Protein AF-T1F0F8-F1 (afdb_monomer_lite)

Foldseek 3Di:
DDWDWDWDWDDDPVDTDTDTDGDDPPPDDDDDLVRLVVVLVVLVVPCPPVPCVVVNVVSVVVSVVVVVVVVVVPPVPVVQDVVVVVVVVVVVCVVCVPPDPDPQPDDPVVVVVLVVCVVVDDPPDDRDDDPSDDDDPDDPDDPPPDDDDPVVVVVVVVCCVVPPDPDPVD

Structure (mmCIF, N/CA/C/O backbone):
data_AF-T1F0F8-F1
#
_entry.id   AF-T1F0F8-F1
#
loop_
_atom_site.group_PDB
_atom_site.id
_atom_site.type_symbol
_atom_site.label_atom_id
_atom_site.label_alt_id
_atom_site.label_comp_id
_atom_site.label_asym_id
_atom_site.label_entity_id
_atom_site.label_seq_id
_atom_site.pdbx_PDB_ins_code
_atom_site.Cartn_x
_atom_site.Cartn_y
_atom_site.Cartn_z
_atom_site.occupancy
_atom_site.B_iso_or_equiv
_atom_site.auth_seq_id
_atom_site.auth_comp_id
_atom_site.auth_asym_id
_atom_site.auth_atom_id
_atom_site.pdbx_PDB_model_num
ATOM 1 N N . MET A 1 1 ? 9.384 -0.316 63.308 1.00 40.34 1 MET A N 1
ATOM 2 C CA . MET A 1 1 ? 8.342 -0.498 62.272 1.00 40.34 1 MET A CA 1
ATOM 3 C C . MET A 1 1 ? 7.052 -0.838 62.995 1.00 40.34 1 MET A C 1
ATOM 5 O O . MET A 1 1 ? 7.065 -1.792 63.756 1.00 40.34 1 MET A O 1
ATOM 9 N N . HIS A 1 2 ? 5.999 -0.029 62.858 1.00 33.19 2 HIS A N 1
ATOM 10 C CA . HIS A 1 2 ? 4.744 -0.234 63.589 1.00 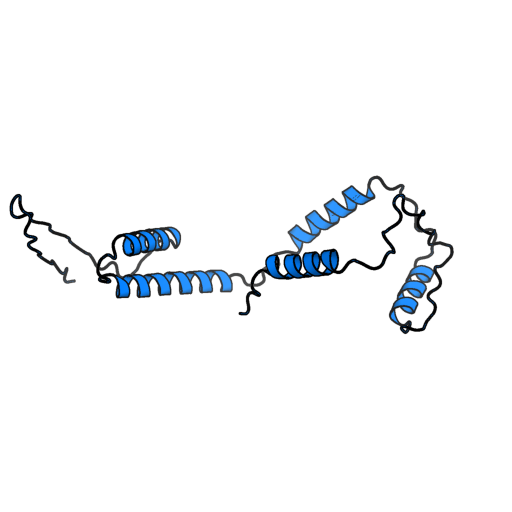33.19 2 HIS A CA 1
ATOM 11 C C . HIS A 1 2 ? 3.681 -0.801 62.644 1.00 33.19 2 HIS A C 1
ATOM 13 O O . HIS A 1 2 ? 3.288 -0.137 61.687 1.00 33.19 2 HIS A O 1
ATOM 19 N N . ALA A 1 3 ? 3.247 -2.034 62.906 1.00 35.56 3 ALA A N 1
ATOM 20 C CA . ALA A 1 3 ? 2.100 -2.641 62.246 1.00 35.56 3 ALA A CA 1
ATOM 21 C C . ALA A 1 3 ? 0.812 -2.038 62.823 1.00 35.56 3 ALA A C 1
ATOM 23 O O . ALA A 1 3 ? 0.635 -1.986 64.041 1.00 35.56 3 ALA A O 1
ATOM 24 N N . TYR A 1 4 ? -0.097 -1.589 61.960 1.00 41.34 4 TYR A N 1
ATOM 25 C CA . TYR A 1 4 ? -1.406 -1.114 62.396 1.00 41.34 4 TYR A CA 1
ATOM 26 C C . TYR A 1 4 ? -2.368 -2.299 62.459 1.00 41.34 4 TYR A C 1
ATOM 28 O O . TYR A 1 4 ? -2.766 -2.854 61.435 1.00 41.34 4 TYR A O 1
ATOM 36 N N . LYS A 1 5 ? -2.727 -2.705 63.680 1.00 37.00 5 LYS A N 1
ATOM 37 C CA . LYS A 1 5 ? -3.729 -3.744 63.925 1.00 37.00 5 LYS A CA 1
ATOM 38 C C . LYS A 1 5 ? -5.094 -3.078 64.058 1.00 37.00 5 LYS A C 1
ATOM 40 O O . LYS A 1 5 ? -5.412 -2.516 65.102 1.00 37.00 5 LYS A O 1
ATOM 45 N N . TYR A 1 6 ? -5.896 -3.123 63.000 1.00 41.28 6 TYR A N 1
ATOM 46 C CA . TYR A 1 6 ? -7.267 -2.627 63.060 1.00 41.28 6 TYR A CA 1
ATOM 47 C C . TYR A 1 6 ? -8.195 -3.734 63.557 1.00 41.28 6 TYR A C 1
ATOM 49 O O . TYR A 1 6 ? -8.209 -4.845 63.025 1.00 41.28 6 TYR A O 1
ATOM 57 N N . ARG A 1 7 ? -8.952 -3.432 64.614 1.00 41.41 7 ARG A N 1
ATOM 58 C CA . ARG A 1 7 ? -9.920 -4.341 65.229 1.00 41.41 7 ARG A CA 1
ATOM 59 C C . ARG A 1 7 ? -11.315 -3.822 64.909 1.00 41.41 7 ARG A C 1
ATOM 61 O O . ARG A 1 7 ? -11.683 -2.750 65.376 1.00 41.41 7 ARG A O 1
ATOM 68 N N . TYR A 1 8 ? -12.080 -4.584 64.137 1.00 45.16 8 TYR A N 1
ATOM 69 C CA . TYR A 1 8 ? -13.476 -4.270 63.844 1.00 45.16 8 TYR A CA 1
ATOM 70 C C . TYR A 1 8 ? -14.380 -5.351 64.435 1.00 45.16 8 TYR A C 1
ATOM 72 O O . TYR A 1 8 ? -14.088 -6.542 64.324 1.00 45.16 8 TYR A O 1
ATOM 80 N N . MET A 1 9 ? -15.463 -4.919 65.080 1.00 40.56 9 MET A N 1
ATOM 81 C CA . MET A 1 9 ? -16.557 -5.774 65.541 1.00 40.56 9 MET A CA 1
ATOM 82 C C . MET A 1 9 ? -17.700 -5.607 64.538 1.00 40.56 9 MET A C 1
ATOM 84 O O . MET A 1 9 ? -18.214 -4.500 64.386 1.00 40.56 9 MET A O 1
ATOM 88 N N . LEU A 1 10 ? -18.074 -6.669 63.825 1.00 46.94 10 LEU A N 1
ATOM 89 C CA . LEU A 1 10 ? -19.242 -6.661 62.942 1.00 46.94 10 LEU A CA 1
ATOM 90 C C . LEU A 1 10 ? -20.376 -7.436 63.610 1.00 46.94 10 LEU A C 1
ATOM 92 O O . LEU A 1 10 ? -20.199 -8.584 64.022 1.00 46.94 10 LEU A O 1
ATOM 96 N N . HIS A 1 11 ? -21.536 -6.793 63.717 1.00 36.19 11 HIS A N 1
ATOM 97 C CA . HIS A 1 11 ? -22.742 -7.402 64.259 1.00 36.19 11 HIS A CA 1
ATOM 98 C C . HIS A 1 11 ? -23.451 -8.178 63.146 1.00 36.19 11 HIS A C 1
ATOM 100 O O . HIS A 1 11 ? -23.829 -7.600 62.128 1.00 36.19 11 HIS A O 1
ATOM 106 N N . THR A 1 12 ? -23.627 -9.485 63.332 1.00 49.94 12 THR A N 1
ATOM 107 C CA . THR A 1 12 ? -24.431 -10.328 62.436 1.00 49.94 12 THR A CA 1
ATOM 108 C C . THR A 1 12 ? -25.546 -11.002 63.238 1.00 49.94 12 THR A C 1
ATOM 110 O O . THR A 1 12 ? -25.384 -11.189 64.447 1.00 49.94 12 THR A O 1
ATOM 113 N N . PRO A 1 13 ? -26.677 -11.377 62.612 1.00 46.34 13 PRO A N 1
ATOM 114 C CA . PRO A 1 13 ? -27.815 -11.990 63.308 1.00 46.34 13 PRO A CA 1
ATOM 115 C C . PRO A 1 13 ? -27.523 -13.368 63.938 1.00 46.34 13 PRO A C 1
ATOM 117 O O . PRO A 1 13 ? -28.386 -13.912 64.614 1.00 46.34 13 PRO A O 1
ATOM 120 N N . LEU A 1 14 ? -26.316 -13.921 63.755 1.00 48.31 14 LEU A N 1
ATOM 121 C CA . LEU A 1 14 ? -25.873 -15.210 64.306 1.00 48.31 14 LEU A CA 1
ATOM 122 C C . LEU A 1 14 ? -24.762 -15.073 65.370 1.00 48.31 14 LEU A C 1
ATOM 124 O O . LEU A 1 14 ? -24.156 -16.067 65.760 1.00 48.31 14 LEU A O 1
ATOM 128 N N . GLY A 1 15 ? -24.497 -13.855 65.858 1.00 47.97 15 GLY A N 1
ATOM 129 C CA . GLY A 1 15 ? -23.503 -13.576 66.900 1.00 47.97 15 GLY A CA 1
ATOM 130 C C . GLY A 1 15 ? -22.296 -12.765 66.415 1.00 47.97 15 GLY A C 1
ATOM 131 O O . GLY A 1 15 ? -22.187 -12.393 65.242 1.00 47.97 15 GLY A O 1
ATOM 132 N N . MET A 1 16 ? -21.395 -12.434 67.350 1.00 38.53 16 MET A N 1
ATOM 133 C CA . MET A 1 16 ? -20.203 -11.631 67.059 1.00 38.53 16 MET A CA 1
ATOM 134 C C . MET A 1 16 ? -19.136 -12.458 66.342 1.00 38.53 16 MET A C 1
ATOM 136 O O . MET A 1 16 ? -18.582 -13.399 66.909 1.00 38.53 16 MET A O 1
ATOM 140 N N . VAL A 1 17 ? -18.778 -12.049 65.124 1.00 43.44 17 VAL A N 1
ATOM 141 C CA . VAL A 1 17 ? -17.669 -12.651 64.375 1.00 43.44 17 VAL A CA 1
ATOM 142 C C . VAL A 1 17 ? -16.435 -11.762 64.510 1.00 43.44 17 VAL A C 1
ATOM 144 O O . VAL A 1 17 ? -16.432 -10.601 64.099 1.00 43.44 17 VAL A O 1
ATOM 147 N N . ARG A 1 18 ? -15.367 -12.313 65.097 1.00 42.28 18 ARG A N 1
ATOM 148 C CA . ARG A 1 18 ? -14.079 -11.629 65.254 1.00 42.28 18 ARG A CA 1
ATOM 149 C C . ARG A 1 18 ? -13.222 -11.871 64.015 1.00 42.28 18 ARG A C 1
ATOM 151 O O . ARG A 1 18 ? -12.789 -12.993 63.778 1.00 42.28 18 ARG A O 1
ATOM 158 N N . ILE A 1 19 ? -12.949 -10.814 63.254 1.00 44.28 19 ILE A N 1
ATOM 159 C CA . ILE A 1 19 ? -12.080 -10.874 62.074 1.00 44.28 19 ILE A CA 1
ATOM 160 C C . ILE A 1 19 ? -10.838 -10.026 62.357 1.00 44.28 19 ILE A C 1
ATOM 162 O O . ILE A 1 19 ? -10.929 -8.811 62.526 1.00 44.28 19 ILE A O 1
ATOM 166 N N . GLU A 1 20 ? -9.674 -10.672 62.440 1.00 37.19 20 GLU A N 1
ATOM 167 C CA . GLU A 1 20 ? -8.383 -9.985 62.532 1.00 37.19 20 GLU A CA 1
ATOM 168 C C . GLU A 1 20 ? -7.754 -9.924 61.139 1.00 37.19 20 GLU A C 1
ATOM 170 O O . GLU A 1 20 ? -7.418 -10.954 60.560 1.00 37.19 20 GLU A O 1
ATOM 175 N N . ILE A 1 21 ? -7.606 -8.715 60.592 1.00 44.94 21 ILE A N 1
ATOM 176 C CA . ILE A 1 21 ? -6.934 -8.494 59.309 1.00 44.94 21 ILE A CA 1
ATOM 177 C C . ILE A 1 21 ? -5.652 -7.713 59.582 1.00 44.94 21 ILE A C 1
ATOM 179 O O . ILE A 1 21 ? -5.689 -6.539 59.950 1.00 44.94 21 ILE A O 1
ATOM 183 N N . SER A 1 22 ? -4.514 -8.377 59.396 1.00 37.09 22 SER A N 1
ATOM 184 C CA . SER A 1 22 ? -3.197 -7.743 59.407 1.00 37.09 22 SER A CA 1
ATOM 185 C C . SER A 1 22 ? -2.874 -7.266 57.993 1.00 37.09 22 SER A C 1
ATOM 187 O O . SER A 1 22 ? -2.689 -8.086 57.096 1.00 37.09 22 SER A O 1
ATOM 189 N N . ILE A 1 23 ? -2.819 -5.950 57.780 1.00 44.19 23 ILE A N 1
ATOM 190 C CA . ILE A 1 23 ? -2.378 -5.363 56.508 1.00 44.19 23 ILE A CA 1
ATOM 191 C C . ILE A 1 23 ? -0.979 -4.789 56.726 1.00 44.19 23 ILE A C 1
ATOM 193 O O . ILE A 1 23 ? -0.815 -3.694 57.260 1.00 44.19 23 ILE A O 1
ATOM 197 N N . GLU A 1 24 ? 0.033 -5.555 56.326 1.00 41.72 24 GLU A N 1
ATOM 198 C CA . GLU A 1 24 ? 1.414 -5.082 56.216 1.00 41.72 24 GLU A CA 1
ATOM 199 C C . GLU A 1 24 ? 1.514 -4.083 55.046 1.00 41.72 24 GLU A C 1
ATOM 201 O O . GLU A 1 24 ? 1.146 -4.421 53.914 1.00 41.72 24 GLU A O 1
ATOM 206 N N . PRO A 1 25 ? 2.001 -2.849 55.265 1.00 38.09 25 PRO A N 1
ATOM 207 C CA . PRO A 1 25 ? 2.246 -1.914 54.183 1.00 38.09 25 PRO A CA 1
ATOM 208 C C . PRO A 1 25 ? 3.525 -2.338 53.454 1.00 38.09 25 PRO A C 1
ATOM 210 O O . PRO A 1 25 ? 4.622 -1.903 53.798 1.00 38.09 25 PRO A O 1
ATOM 213 N N . THR A 1 26 ? 3.408 -3.163 52.410 1.00 44.28 26 THR A N 1
ATOM 214 C CA . THR A 1 26 ? 4.550 -3.489 51.541 1.00 44.28 26 THR A CA 1
ATOM 215 C C . THR A 1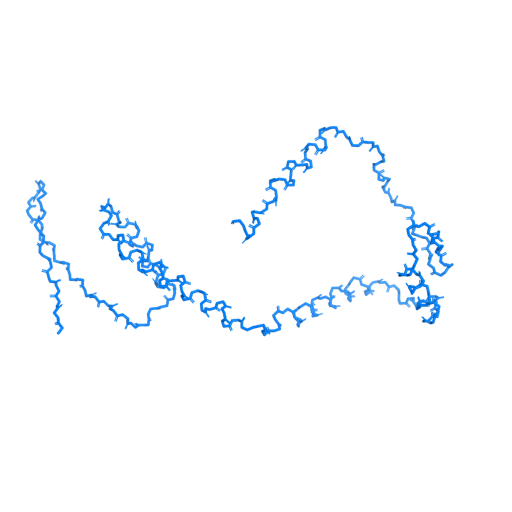 26 ? 4.875 -2.298 50.642 1.00 44.28 26 THR A C 1
ATOM 217 O O . THR A 1 26 ? 4.552 -2.257 49.450 1.00 44.28 26 THR A O 1
ATOM 220 N N . LEU A 1 27 ? 5.518 -1.293 51.229 1.00 41.88 27 LEU A N 1
ATOM 221 C CA . LEU A 1 27 ? 6.129 -0.187 50.517 1.00 41.88 27 LEU A CA 1
ATOM 222 C C . LEU A 1 27 ? 7.405 -0.703 49.824 1.00 41.88 27 LEU A C 1
ATOM 224 O O . LEU A 1 27 ? 8.502 -0.625 50.357 1.00 41.88 27 LEU A O 1
ATOM 228 N N . GLY A 1 28 ? 7.235 -1.251 48.619 1.00 50.59 28 GLY A N 1
ATOM 229 C CA . GLY A 1 28 ? 8.283 -1.385 47.606 1.00 50.59 28 GLY A CA 1
ATOM 230 C C . GLY A 1 28 ? 9.322 -2.499 47.793 1.00 50.59 28 GLY A C 1
ATOM 231 O O . GLY A 1 28 ? 10.336 -2.298 48.445 1.00 50.59 28 GLY A O 1
ATOM 232 N N . ARG A 1 29 ? 9.160 -3.608 47.050 1.00 48.88 29 ARG A N 1
ATOM 233 C CA . ARG A 1 29 ? 10.215 -4.235 46.213 1.00 48.88 29 ARG A CA 1
ATOM 234 C C . ARG A 1 29 ? 9.671 -5.475 45.473 1.00 48.88 29 ARG A C 1
ATOM 236 O O . ARG A 1 29 ? 9.136 -6.391 46.074 1.00 48.88 29 ARG A O 1
ATOM 243 N N . HIS A 1 30 ? 9.849 -5.488 44.147 1.00 56.06 30 HIS A N 1
ATOM 244 C CA . HIS A 1 30 ? 9.813 -6.659 43.245 1.00 56.06 30 HIS A CA 1
ATOM 245 C C . HIS A 1 30 ? 8.504 -7.416 42.925 1.00 56.06 30 HIS A C 1
ATOM 247 O O . HIS A 1 30 ? 8.566 -8.568 42.503 1.00 56.06 30 HIS A O 1
ATOM 253 N N . CYS A 1 31 ? 7.329 -6.782 42.914 1.00 61.62 31 CYS A N 1
ATOM 254 C CA . CYS A 1 31 ? 6.195 -7.375 42.189 1.00 61.62 31 CYS A CA 1
ATOM 255 C C . CYS A 1 31 ? 6.296 -7.108 40.668 1.00 61.62 31 CYS A C 1
ATOM 257 O O . CYS A 1 31 ? 6.659 -6.017 40.207 1.00 61.62 31 CYS A O 1
ATOM 259 N N . THR A 1 32 ? 6.019 -8.124 39.849 1.00 82.31 32 THR A N 1
ATOM 260 C CA . THR A 1 32 ? 5.942 -7.999 38.382 1.00 82.31 32 THR A CA 1
ATOM 261 C C . THR A 1 32 ? 4.719 -7.167 37.975 1.00 82.31 32 THR A C 1
ATOM 263 O O . THR A 1 32 ? 3.717 -7.137 38.687 1.00 82.31 32 THR A O 1
ATOM 266 N N . ILE A 1 33 ? 4.732 -6.547 36.784 1.00 85.06 33 ILE A N 1
ATOM 267 C CA . ILE A 1 33 ? 3.552 -5.827 36.244 1.00 85.06 33 ILE A CA 1
ATOM 268 C C . ILE A 1 33 ? 2.308 -6.734 36.221 1.00 85.06 33 ILE A C 1
ATOM 270 O O . ILE A 1 33 ? 1.188 -6.268 36.414 1.00 85.06 33 ILE A O 1
ATOM 274 N N . LYS A 1 34 ? 2.494 -8.044 36.010 1.00 88.12 34 LYS A N 1
ATOM 275 C CA . LYS A 1 34 ? 1.412 -9.036 36.027 1.00 88.12 34 LYS A CA 1
ATOM 276 C C . LYS A 1 34 ? 0.784 -9.164 37.418 1.00 88.12 34 LYS A C 1
ATOM 278 O O . LYS A 1 34 ? -0.439 -9.183 37.522 1.00 88.12 34 LYS A O 1
ATOM 283 N N . GLN A 1 35 ? 1.602 -9.204 38.469 1.00 87.88 35 GLN A N 1
ATOM 284 C CA . GLN A 1 35 ? 1.125 -9.233 39.854 1.00 87.88 35 GLN A CA 1
ATOM 285 C C . GLN A 1 35 ? 0.408 -7.928 40.222 1.00 87.88 35 GLN A C 1
ATOM 287 O O . GLN A 1 35 ? -0.718 -7.989 40.699 1.00 87.88 35 GLN A O 1
ATOM 292 N N . GLN A 1 36 ? 0.973 -6.767 39.868 1.00 89.75 36 GLN A N 1
ATOM 293 C CA . GLN A 1 36 ? 0.341 -5.458 40.105 1.00 89.75 36 GLN A CA 1
ATOM 294 C C . GLN A 1 36 ? -1.024 -5.332 39.407 1.00 89.75 36 GLN A C 1
ATOM 296 O O . GLN A 1 36 ? -1.978 -4.804 39.970 1.00 89.75 36 GLN A O 1
ATOM 301 N N . LYS A 1 37 ? -1.160 -5.861 38.182 1.00 91.44 37 LYS A N 1
ATOM 302 C CA . LYS A 1 37 ? -2.452 -5.916 37.476 1.00 91.44 37 LYS A CA 1
ATOM 303 C C . LYS A 1 37 ? -3.460 -6.839 38.167 1.00 91.44 37 LYS A C 1
ATOM 305 O O . LYS A 1 37 ? -4.647 -6.518 38.197 1.00 91.44 37 LYS A O 1
ATOM 310 N N . LYS A 1 38 ? -3.007 -7.979 38.701 1.00 93.69 38 LYS A N 1
ATOM 311 C CA . LYS A 1 38 ? -3.861 -8.926 39.434 1.00 93.69 38 LYS A CA 1
ATOM 312 C C . LYS A 1 38 ? -4.373 -8.304 40.734 1.00 93.69 38 LYS A C 1
ATOM 314 O O . LYS A 1 38 ? -5.568 -8.370 40.999 1.00 93.69 38 LYS A O 1
ATOM 319 N N . GLU A 1 39 ? -3.490 -7.650 41.475 1.00 91.75 39 GLU A N 1
ATOM 320 C CA . GLU A 1 39 ? -3.813 -6.922 42.702 1.00 91.75 39 GLU A CA 1
ATOM 321 C C . GLU A 1 39 ? -4.791 -5.772 42.431 1.00 91.75 39 GLU A C 1
ATOM 323 O O . GLU A 1 39 ? -5.825 -5.676 43.084 1.00 91.75 39 GLU A O 1
ATOM 328 N N . LEU A 1 40 ? -4.564 -4.975 41.379 1.00 93.19 40 LEU A N 1
ATOM 329 C CA . LEU A 1 40 ? -5.499 -3.919 40.979 1.00 93.19 40 LEU A CA 1
ATOM 330 C C . LEU A 1 40 ? -6.894 -4.473 40.649 1.00 93.19 40 LEU A C 1
ATOM 332 O O . LEU A 1 40 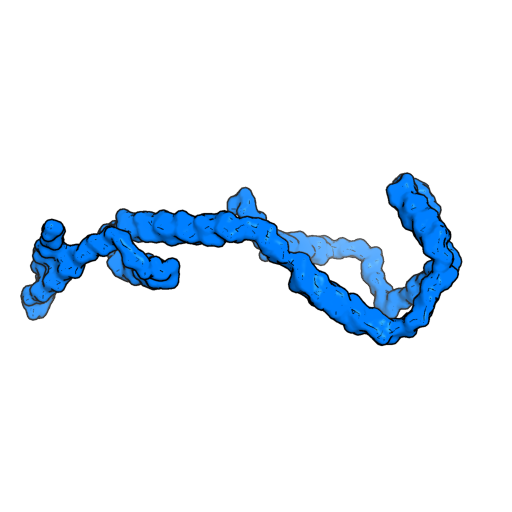? -7.900 -3.843 40.973 1.00 93.19 40 LEU A O 1
ATOM 336 N N . LYS A 1 41 ? -6.969 -5.646 40.007 1.00 93.44 41 LYS A N 1
ATOM 337 C CA . LYS A 1 41 ? -8.243 -6.317 39.713 1.00 93.44 41 LYS A CA 1
ATOM 338 C C . LYS A 1 41 ? -8.957 -6.746 40.999 1.00 93.44 41 LYS A C 1
ATOM 340 O O . LYS A 1 41 ? -10.16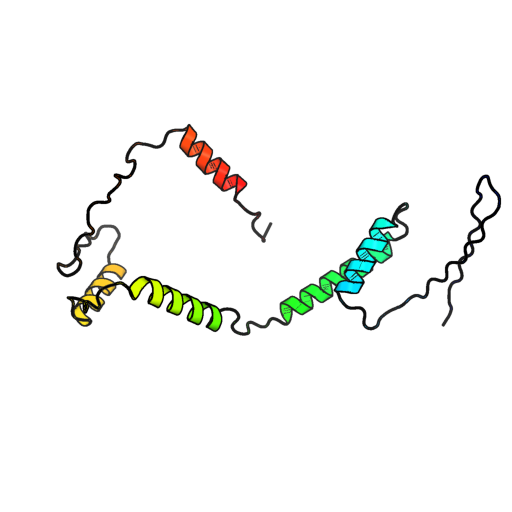5 -6.558 41.096 1.00 93.44 41 LYS A O 1
ATOM 345 N N . GLN A 1 42 ? -8.223 -7.284 41.971 1.00 91.81 42 GLN A N 1
ATOM 346 C CA . GLN A 1 42 ? -8.771 -7.692 43.269 1.00 91.81 42 GLN A CA 1
ATOM 347 C C . GLN A 1 42 ? -9.251 -6.489 44.085 1.00 91.81 42 GLN A C 1
ATOM 349 O O . GLN A 1 42 ? -10.388 -6.493 44.545 1.00 91.81 42 GLN A O 1
ATOM 354 N N . LEU A 1 43 ? -8.443 -5.428 44.172 1.00 88.94 43 LEU A N 1
ATOM 355 C CA . LEU A 1 43 ? -8.808 -4.197 44.876 1.00 88.94 43 LEU A CA 1
ATOM 356 C C . LEU A 1 43 ? -10.071 -3.568 44.292 1.00 88.94 43 LEU A C 1
ATOM 358 O O . LEU A 1 43 ? -10.935 -3.145 45.045 1.00 88.94 43 LEU A O 1
ATOM 362 N N . LYS A 1 44 ? -10.219 -3.553 42.960 1.00 88.75 44 LYS A N 1
ATOM 363 C CA . LYS A 1 44 ? -11.446 -3.073 42.307 1.00 88.75 44 LYS A CA 1
ATOM 364 C C . LYS A 1 44 ? -12.661 -3.944 42.618 1.00 88.75 44 LYS A C 1
ATOM 366 O O . LYS A 1 44 ? -13.735 -3.400 42.834 1.00 88.75 44 LYS A O 1
ATOM 371 N N . ALA A 1 45 ? -12.493 -5.265 42.649 1.00 87.81 45 ALA A N 1
ATOM 372 C CA . ALA A 1 45 ? -13.579 -6.193 42.962 1.00 87.81 45 ALA A CA 1
ATOM 373 C C . ALA A 1 45 ? -14.048 -6.086 44.424 1.00 87.81 45 ALA A C 1
ATOM 375 O O . ALA A 1 45 ? -15.216 -6.317 44.705 1.00 87.81 45 ALA A O 1
ATOM 376 N N . GLN A 1 46 ? -13.153 -5.715 45.344 1.00 85.81 46 GLN A N 1
ATOM 377 C CA . GLN A 1 46 ? -13.443 -5.568 46.775 1.00 85.81 46 GLN A CA 1
ATOM 378 C C . GLN A 1 46 ? -13.836 -4.131 47.174 1.00 85.81 46 GLN A C 1
ATOM 380 O O . GLN A 1 46 ? -14.066 -3.856 48.350 1.00 85.81 46 GLN A O 1
ATOM 385 N N . ASN A 1 47 ? -13.907 -3.190 46.224 1.00 86.94 47 ASN A N 1
ATOM 386 C CA . ASN A 1 47 ? -14.095 -1.762 46.501 1.00 86.94 47 ASN A CA 1
ATOM 387 C C . ASN A 1 47 ? -15.566 -1.360 46.696 1.00 86.94 47 ASN A C 1
ATOM 389 O O . ASN A 1 47 ? -16.049 -0.442 46.036 1.00 86.94 47 ASN A O 1
ATOM 393 N N . CYS A 1 48 ? -16.282 -2.024 47.603 1.00 72.62 48 CYS A N 1
ATOM 394 C CA . CYS A 1 48 ? -17.715 -1.788 47.805 1.00 72.62 48 CYS A CA 1
ATOM 395 C C . CYS A 1 48 ? -18.036 -0.385 48.360 1.00 72.62 48 CYS A C 1
ATOM 397 O O . CYS A 1 48 ? -19.082 0.163 48.044 1.00 72.62 48 CYS A O 1
ATOM 399 N N . ASN A 1 49 ? -17.124 0.217 49.136 1.00 81.50 49 ASN A N 1
ATOM 400 C CA . ASN A 1 49 ? -17.339 1.499 49.829 1.00 81.50 49 ASN A CA 1
ATOM 401 C C . ASN A 1 49 ? -16.288 2.564 49.487 1.00 81.50 49 ASN A C 1
ATOM 403 O O . ASN A 1 49 ? -15.998 3.431 50.308 1.00 81.50 49 ASN A O 1
ATOM 407 N N . ASN A 1 50 ? -15.643 2.485 48.319 1.00 84.06 50 ASN A N 1
ATOM 408 C CA . ASN A 1 50 ? -14.580 3.423 47.918 1.00 84.06 50 ASN A CA 1
ATOM 409 C C . ASN A 1 50 ? -13.347 3.472 48.850 1.00 84.06 50 ASN A C 1
ATOM 411 O O . ASN A 1 50 ? -12.449 4.293 48.650 1.00 84.06 50 ASN A O 1
ATOM 415 N N . VAL A 1 51 ? -13.262 2.565 49.830 1.00 86.44 51 VAL A N 1
ATOM 416 C CA . VAL A 1 51 ? -12.198 2.479 50.847 1.00 86.44 51 VAL A CA 1
ATOM 417 C C . VAL A 1 51 ? -10.820 2.337 50.201 1.00 86.44 51 VAL A C 1
ATOM 419 O O . VAL A 1 51 ? -9.830 2.866 50.704 1.00 86.44 51 VAL A O 1
ATOM 422 N N . PHE A 1 52 ? -10.748 1.680 49.042 1.00 87.12 52 PHE A N 1
ATOM 423 C CA . PHE A 1 52 ? -9.491 1.425 48.347 1.00 87.12 52 PHE A CA 1
ATOM 424 C C . PHE A 1 52 ? -9.160 2.460 47.269 1.00 87.12 52 PHE A C 1
ATOM 426 O O . PHE A 1 52 ? -8.160 2.286 46.576 1.00 87.12 52 PHE A O 1
ATOM 433 N N . ASN A 1 53 ? -9.920 3.550 47.110 1.00 88.81 53 ASN A N 1
ATOM 434 C CA . ASN A 1 53 ? -9.709 4.516 46.018 1.00 88.81 53 ASN A CA 1
ATOM 435 C C . ASN A 1 53 ? -8.295 5.112 45.998 1.00 88.81 53 ASN A C 1
ATOM 437 O O . ASN A 1 53 ? -7.679 5.240 44.936 1.00 88.81 53 ASN A O 1
ATOM 441 N N . THR A 1 54 ? -7.740 5.424 47.168 1.00 89.44 54 THR A N 1
ATOM 442 C CA . THR A 1 54 ? -6.372 5.946 47.291 1.00 89.44 54 THR A CA 1
ATOM 443 C C . THR A 1 54 ? -5.332 4.904 46.874 1.00 89.44 54 THR A C 1
ATOM 445 O O . THR A 1 54 ? -4.384 5.232 46.157 1.00 89.44 54 THR A O 1
ATOM 448 N N . HIS A 1 55 ? -5.535 3.637 47.246 1.00 86.50 55 HIS A N 1
ATOM 449 C CA . HIS A 1 55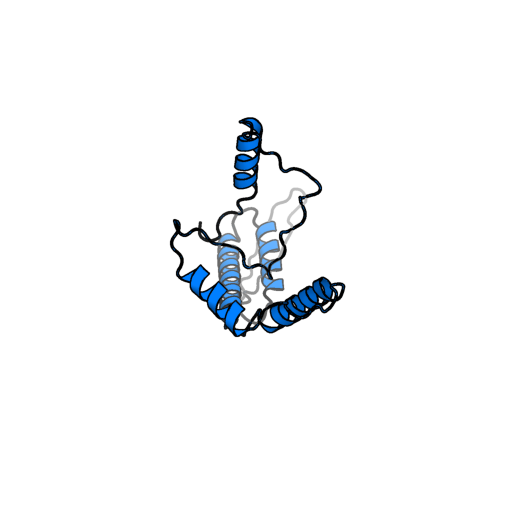 ? -4.672 2.520 46.863 1.00 86.50 55 HIS A CA 1
ATOM 450 C C . HIS A 1 55 ? -4.792 2.222 45.360 1.00 86.50 55 HIS A C 1
ATOM 452 O O . HIS A 1 55 ? -3.786 2.190 44.653 1.00 86.50 55 HIS A O 1
ATOM 458 N N . ILE A 1 56 ? -6.012 2.121 44.832 1.00 91.38 56 ILE A N 1
ATOM 459 C CA . ILE A 1 56 ? -6.302 1.935 43.405 1.00 91.38 56 ILE A CA 1
ATOM 460 C C . ILE A 1 56 ? -5.637 3.037 42.577 1.00 91.38 56 ILE A C 1
ATOM 462 O O . ILE A 1 56 ? -5.015 2.738 41.555 1.00 91.38 56 ILE A O 1
ATOM 466 N N . SER A 1 57 ? -5.717 4.294 43.022 1.00 91.94 57 SER A N 1
ATOM 467 C CA . SER A 1 57 ? -5.080 5.433 42.356 1.00 91.94 57 SER A CA 1
ATOM 468 C C . SER A 1 57 ? -3.554 5.302 42.349 1.00 91.94 57 SER A C 1
ATOM 470 O O . SER A 1 57 ? -2.937 5.374 41.283 1.00 91.94 57 SER A O 1
ATOM 472 N N . LYS A 1 58 ? -2.936 5.020 43.503 1.00 91.31 58 LYS A N 1
ATOM 473 C CA . LYS A 1 58 ? -1.480 4.826 43.622 1.00 91.31 58 LYS A CA 1
ATOM 474 C C . LYS A 1 58 ? -0.982 3.654 42.768 1.00 91.31 58 LYS A C 1
ATOM 476 O O . LYS A 1 58 ? -0.056 3.829 41.978 1.00 91.31 58 LYS A O 1
ATOM 481 N N . LEU A 1 59 ? -1.627 2.491 42.856 1.00 90.56 59 LEU A N 1
ATOM 482 C CA . LEU A 1 59 ? -1.253 1.294 42.098 1.00 90.56 59 LEU A CA 1
ATOM 483 C C . LEU A 1 59 ? -1.453 1.492 40.588 1.00 90.56 59 LEU A C 1
ATOM 485 O O . LEU A 1 59 ? -0.606 1.094 39.789 1.00 90.56 59 LEU A O 1
ATOM 489 N N . SER A 1 60 ? -2.525 2.181 40.185 1.00 91.62 60 SER A N 1
ATOM 490 C CA . SER A 1 60 ? -2.755 2.549 38.783 1.00 91.62 60 SER A CA 1
ATOM 491 C C . SER A 1 60 ? -1.666 3.479 38.250 1.00 91.62 60 SER A C 1
ATOM 493 O O . SER A 1 60 ? -1.177 3.254 37.142 1.00 91.62 60 SER A O 1
ATOM 495 N N . LYS A 1 61 ? -1.261 4.497 39.024 1.00 93.25 61 LYS A N 1
ATOM 496 C CA . LYS A 1 61 ? -0.154 5.397 38.659 1.00 93.25 61 LYS A CA 1
ATOM 497 C C . LYS A 1 61 ? 1.151 4.616 38.489 1.00 93.25 61 LYS A C 1
ATOM 499 O O . LYS A 1 61 ? 1.799 4.751 37.456 1.00 93.25 61 LYS A O 1
ATOM 504 N N . LEU A 1 62 ? 1.475 3.722 39.424 1.00 90.12 62 LEU A N 1
ATOM 505 C CA . LEU A 1 62 ? 2.674 2.877 39.347 1.00 90.12 62 LEU A CA 1
ATOM 506 C C . LEU A 1 62 ? 2.692 1.977 38.103 1.00 90.12 62 LEU A C 1
ATOM 508 O O . LEU A 1 62 ? 3.722 1.865 37.438 1.00 90.12 62 LEU A O 1
ATOM 512 N N . ILE A 1 63 ? 1.560 1.35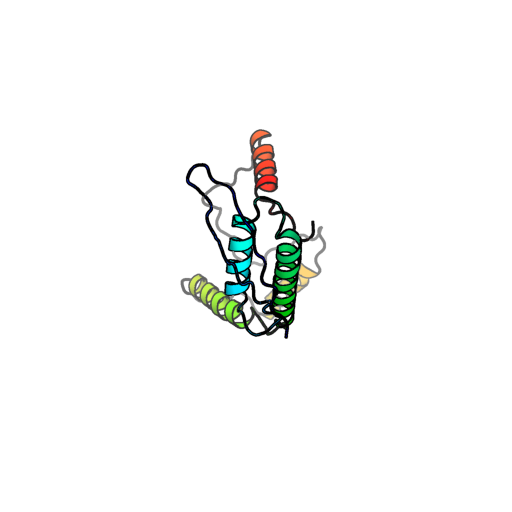7 37.753 1.00 91.56 63 ILE A N 1
ATOM 513 C CA . ILE A 1 63 ? 1.454 0.533 36.540 1.00 91.56 63 ILE A CA 1
ATOM 514 C C . ILE A 1 63 ? 1.674 1.385 35.284 1.00 91.56 63 ILE A C 1
ATOM 516 O O . ILE A 1 63 ? 2.416 0.965 34.394 1.00 91.56 63 ILE A O 1
ATOM 520 N N . ARG A 1 64 ? 1.052 2.570 35.202 1.00 91.50 64 ARG A N 1
ATOM 521 C CA . ARG A 1 64 ? 1.191 3.476 34.048 1.00 91.50 64 ARG A CA 1
ATOM 522 C C . ARG A 1 64 ? 2.635 3.940 33.867 1.00 91.50 64 ARG A C 1
ATOM 524 O O . ARG A 1 64 ? 3.160 3.812 32.765 1.00 91.50 64 ARG A O 1
ATOM 531 N N . GLU A 1 65 ? 3.291 4.384 34.935 1.00 88.62 65 GLU A N 1
ATOM 532 C CA . GLU A 1 65 ? 4.695 4.812 34.890 1.00 88.62 65 GLU A CA 1
ATOM 533 C C . GLU A 1 65 ? 5.625 3.671 34.466 1.00 88.62 65 GLU A C 1
ATOM 535 O O . GLU A 1 65 ? 6.460 3.825 33.575 1.00 88.62 65 GLU A O 1
ATOM 540 N N . ARG A 1 66 ? 5.419 2.462 34.998 1.00 86.94 66 ARG A N 1
ATOM 541 C CA . ARG A 1 66 ? 6.237 1.304 34.620 1.00 86.94 66 ARG A CA 1
ATOM 542 C C . ARG A 1 66 ? 6.046 0.879 33.162 1.00 86.94 66 ARG A C 1
ATOM 544 O O . ARG A 1 66 ? 6.993 0.396 32.542 1.00 86.94 66 ARG A O 1
ATOM 551 N N . LEU A 1 67 ? 4.843 1.040 32.609 1.00 85.94 67 LEU A N 1
ATOM 552 C CA . LEU A 1 67 ? 4.577 0.788 31.190 1.00 85.94 67 LEU A CA 1
ATOM 553 C C . LEU A 1 67 ? 5.203 1.863 30.295 1.00 85.94 67 LEU A C 1
ATOM 555 O O . LEU A 1 67 ? 5.822 1.497 29.298 1.00 85.94 67 LEU A O 1
ATOM 559 N N . ARG A 1 68 ? 5.126 3.143 30.684 1.00 85.19 68 ARG A N 1
ATOM 560 C CA . ARG A 1 68 ? 5.783 4.263 29.984 1.00 85.19 68 ARG A CA 1
ATOM 561 C C . ARG A 1 68 ? 7.301 4.088 29.910 1.00 85.19 68 ARG A C 1
ATOM 563 O O . ARG A 1 68 ? 7.892 4.239 28.845 1.00 85.19 68 ARG A O 1
ATOM 570 N N . LEU A 1 69 ? 7.928 3.681 31.013 1.00 76.38 69 LEU A N 1
ATOM 571 C CA . LEU A 1 69 ? 9.369 3.406 31.059 1.00 76.38 69 LEU A CA 1
ATOM 572 C C . LEU A 1 69 ? 9.761 2.157 30.251 1.00 76.38 69 LEU A C 1
ATOM 574 O O . LEU A 1 69 ? 10.872 2.067 29.731 1.00 76.38 69 LEU A O 1
ATOM 578 N N . LYS A 1 70 ? 8.854 1.179 30.114 1.00 71.38 70 LYS A N 1
ATOM 579 C CA . LYS A 1 70 ? 9.070 0.008 29.251 1.00 71.38 70 LYS A CA 1
ATOM 580 C C . LYS A 1 70 ? 8.934 0.359 27.765 1.00 71.38 70 LYS A C 1
ATOM 582 O O . LYS A 1 70 ? 9.631 -0.244 26.954 1.00 71.38 70 LYS A O 1
ATOM 587 N N . SER A 1 71 ? 8.070 1.313 27.407 1.00 60.06 71 SER A N 1
ATOM 588 C CA . SER A 1 71 ? 7.979 1.824 26.034 1.00 60.06 71 SER A CA 1
ATOM 589 C C . SER A 1 71 ? 9.136 2.754 25.675 1.00 60.06 71 SER A C 1
ATOM 591 O O . SER A 1 71 ? 9.602 2.676 24.548 1.00 60.06 71 SER A O 1
ATOM 593 N N . SER A 1 72 ? 9.662 3.561 26.607 1.00 55.28 72 SER A N 1
ATOM 594 C CA . SER A 1 72 ? 10.809 4.445 26.324 1.00 55.28 72 SER A CA 1
ATOM 595 C C . SER A 1 72 ? 12.151 3.707 26.236 1.00 55.28 72 SER A C 1
ATOM 597 O O . SER A 1 72 ? 13.045 4.151 25.526 1.00 55.28 72 SER A O 1
ATOM 599 N N . LYS A 1 73 ? 12.289 2.541 26.889 1.00 53.44 73 LYS A N 1
ATOM 600 C CA . LYS A 1 73 ? 13.440 1.632 26.704 1.00 53.44 73 LYS A CA 1
ATOM 601 C C . LYS A 1 73 ? 13.427 0.863 25.384 1.00 53.44 73 LYS A C 1
ATOM 603 O O . LYS A 1 73 ? 14.428 0.230 25.059 1.00 53.44 73 LYS A O 1
ATOM 608 N N . LYS A 1 74 ? 12.343 0.930 24.603 1.00 51.50 74 LYS A N 1
ATOM 609 C CA . LYS A 1 74 ? 12.461 0.735 23.158 1.00 51.50 74 LYS A CA 1
ATOM 610 C C . LYS A 1 74 ? 13.012 2.036 22.580 1.00 51.50 74 LYS A C 1
ATOM 612 O O . LYS A 1 74 ? 12.301 2.790 21.926 1.00 51.50 74 LYS A O 1
ATOM 617 N N . THR A 1 75 ? 14.307 2.266 22.782 1.00 43.12 75 THR A N 1
ATOM 618 C CA . THR A 1 75 ? 15.109 2.914 21.744 1.00 43.12 75 THR A CA 1
ATOM 619 C C . THR A 1 75 ? 14.712 2.274 20.417 1.00 43.12 75 THR A C 1
ATOM 621 O O . THR A 1 75 ? 14.420 1.074 20.392 1.00 43.12 75 THR A O 1
ATOM 624 N N . CYS A 1 76 ? 14.680 3.054 19.339 1.00 45.34 76 CYS A N 1
ATOM 625 C CA . CYS A 1 76 ? 14.558 2.589 17.960 1.00 45.34 76 CYS A CA 1
ATOM 626 C C . CYS A 1 76 ? 15.682 1.593 17.608 1.00 45.34 76 CYS A C 1
ATOM 628 O O . CYS A 1 76 ? 16.550 1.858 16.791 1.00 45.34 76 CYS A O 1
ATOM 630 N N . SER A 1 77 ? 15.697 0.426 18.236 1.00 47.28 77 SER A N 1
ATOM 631 C CA . SER A 1 77 ? 16.442 -0.744 17.828 1.00 47.28 77 SER A CA 1
ATOM 632 C C . SER A 1 77 ? 15.655 -1.294 16.662 1.00 47.28 77 SER A C 1
ATOM 634 O O . SER A 1 77 ? 14.780 -2.122 16.885 1.00 47.28 77 SER A O 1
ATOM 636 N N . ALA A 1 78 ? 15.877 -0.708 15.478 1.00 52.34 78 ALA A N 1
ATOM 637 C CA . ALA A 1 78 ? 15.606 -1.262 14.152 1.00 52.34 78 ALA A CA 1
ATOM 638 C C . ALA A 1 78 ? 14.445 -2.278 14.098 1.00 52.34 78 ALA A C 1
ATOM 640 O O . ALA A 1 78 ? 14.575 -3.365 13.532 1.00 52.34 78 ALA A O 1
ATOM 641 N N . MET A 1 79 ? 13.311 -1.963 14.736 1.00 48.03 79 MET A N 1
ATOM 642 C CA . MET A 1 79 ? 12.229 -2.919 14.937 1.00 48.03 79 MET A CA 1
ATOM 643 C C . MET A 1 79 ? 11.377 -2.833 13.692 1.00 48.03 79 MET A C 1
ATOM 645 O O . MET A 1 79 ? 10.361 -2.150 13.651 1.00 48.03 79 MET A O 1
ATOM 649 N N . GLY A 1 80 ? 11.876 -3.481 12.650 1.00 51.59 80 GLY A N 1
ATOM 650 C CA . GLY A 1 80 ? 11.141 -3.697 11.427 1.00 51.59 80 GLY A CA 1
ATOM 651 C C . GLY A 1 80 ? 12.015 -4.073 10.250 1.00 51.59 80 GLY A C 1
ATOM 652 O O . GLY A 1 80 ? 11.544 -4.852 9.442 1.00 51.59 80 GLY A O 1
ATOM 653 N N . THR A 1 81 ? 13.267 -3.615 10.145 1.00 57.03 81 THR A N 1
ATOM 654 C CA . THR A 1 81 ? 14.028 -3.795 8.896 1.00 57.03 81 THR A CA 1
ATOM 655 C C . THR A 1 81 ? 14.255 -5.259 8.575 1.00 57.03 81 THR A C 1
ATOM 657 O O . THR A 1 81 ? 13.874 -5.670 7.496 1.00 57.03 81 THR A O 1
ATOM 660 N N . ASN A 1 82 ? 14.756 -6.082 9.498 1.00 62.78 82 ASN A N 1
ATOM 661 C CA . ASN A 1 82 ? 15.090 -7.478 9.181 1.00 62.78 82 ASN A CA 1
ATOM 662 C C . ASN A 1 82 ? 13.853 -8.366 8.966 1.00 62.78 82 ASN A C 1
ATOM 664 O O . ASN A 1 82 ? 13.859 -9.227 8.091 1.00 62.78 82 ASN A O 1
ATOM 668 N N . GLN A 1 83 ? 12.778 -8.160 9.736 1.00 61.88 83 GLN A N 1
ATOM 669 C CA . GLN A 1 83 ? 11.537 -8.927 9.570 1.00 61.88 83 GLN A CA 1
ATOM 670 C C . GLN A 1 83 ? 10.775 -8.490 8.314 1.00 61.88 83 GLN A C 1
ATOM 672 O O . GLN A 1 83 ? 10.287 -9.346 7.577 1.00 61.88 83 GLN A O 1
ATOM 677 N N . PHE A 1 84 ? 10.720 -7.181 8.045 1.00 69.00 84 PHE A N 1
ATOM 678 C CA . PHE A 1 84 ? 10.212 -6.639 6.790 1.00 69.00 84 PHE A CA 1
ATOM 679 C C . PHE A 1 84 ? 11.047 -7.151 5.619 1.00 69.00 84 PHE A C 1
ATOM 681 O O . PHE A 1 84 ? 10.466 -7.765 4.745 1.00 69.00 84 PHE A O 1
ATOM 688 N N . ASN A 1 85 ? 12.381 -7.031 5.634 1.00 74.19 85 ASN A N 1
ATOM 689 C CA . ASN A 1 85 ? 13.256 -7.502 4.548 1.00 74.19 85 ASN A CA 1
ATOM 690 C C . ASN A 1 85 ? 13.039 -8.988 4.262 1.00 74.19 85 ASN A C 1
ATOM 692 O O . ASN A 1 85 ? 12.844 -9.383 3.116 1.00 74.19 85 ASN A O 1
ATOM 696 N N . ASN A 1 86 ? 13.054 -9.818 5.308 1.00 76.12 86 ASN A N 1
ATOM 697 C CA . ASN A 1 86 ? 12.944 -11.263 5.143 1.00 76.12 86 ASN A CA 1
ATOM 698 C C . ASN A 1 86 ? 11.578 -11.670 4.592 1.00 76.12 86 ASN A C 1
ATOM 700 O O . ASN A 1 86 ? 11.511 -12.533 3.720 1.00 76.12 86 ASN A O 1
ATOM 704 N N . ASN A 1 87 ? 10.494 -11.053 5.069 1.00 83.25 87 ASN A N 1
ATOM 705 C CA . ASN A 1 87 ? 9.150 -11.381 4.600 1.00 83.25 87 ASN A CA 1
ATOM 706 C C . ASN A 1 87 ? 8.832 -10.734 3.249 1.00 83.25 87 ASN A C 1
ATOM 708 O O . ASN A 1 87 ? 8.205 -11.377 2.416 1.00 83.25 87 ASN A O 1
ATOM 712 N N . PHE A 1 88 ? 9.300 -9.510 3.014 1.00 81.88 88 PHE A N 1
ATOM 713 C CA . PHE A 1 88 ? 9.142 -8.771 1.766 1.00 81.88 88 PHE A CA 1
ATOM 714 C C . PHE A 1 88 ? 9.826 -9.511 0.624 1.00 81.88 88 PHE A C 1
ATOM 716 O O . PHE A 1 88 ? 9.155 -9.931 -0.313 1.00 81.88 88 PHE A O 1
ATOM 723 N N . TRP A 1 89 ? 11.130 -9.789 0.733 1.00 83.94 89 TRP A N 1
ATOM 724 C CA . TRP A 1 89 ? 11.841 -10.487 -0.338 1.00 83.94 89 TRP A CA 1
ATOM 725 C C . TRP A 1 89 ? 11.371 -11.924 -0.513 1.00 83.94 89 TRP A C 1
ATOM 727 O O . TRP A 1 89 ? 11.358 -12.416 -1.638 1.00 83.94 89 TRP A O 1
ATOM 737 N N . ARG A 1 90 ? 10.955 -12.607 0.561 1.00 85.94 90 ARG A N 1
ATOM 738 C CA . ARG A 1 90 ? 10.342 -13.938 0.449 1.00 85.94 90 ARG A CA 1
ATOM 739 C C . ARG A 1 90 ? 9.016 -13.879 -0.310 1.00 85.94 90 ARG A C 1
ATOM 741 O O . ARG A 1 90 ? 8.807 -14.714 -1.183 1.00 85.94 90 ARG A O 1
ATOM 748 N N . ALA A 1 91 ? 8.158 -12.906 -0.007 1.00 86.25 91 ALA A N 1
ATOM 749 C CA . ALA A 1 91 ? 6.897 -12.703 -0.711 1.00 86.25 91 ALA A CA 1
ATOM 750 C C . ALA A 1 91 ? 7.138 -12.341 -2.180 1.00 86.25 91 ALA A C 1
ATOM 752 O O . ALA A 1 91 ? 6.576 -12.992 -3.050 1.00 86.25 91 ALA A O 1
ATOM 753 N N . CYS A 1 92 ? 8.040 -11.399 -2.470 1.00 81.06 92 CYS A N 1
ATOM 754 C CA . CYS A 1 92 ? 8.430 -11.067 -3.840 1.00 81.06 92 CYS A CA 1
ATOM 755 C C . CYS A 1 92 ? 8.941 -12.304 -4.585 1.00 81.06 92 CYS A C 1
ATOM 757 O O . CYS A 1 92 ? 8.434 -12.621 -5.654 1.00 81.06 92 CYS A O 1
ATOM 759 N N . LYS A 1 93 ? 9.889 -13.055 -4.010 1.00 83.56 93 LYS A N 1
ATOM 760 C CA . LYS A 1 93 ? 10.398 -14.286 -4.631 1.00 83.56 93 LYS A CA 1
ATOM 761 C C . LYS A 1 93 ? 9.282 -15.287 -4.901 1.00 83.56 93 LYS A C 1
ATOM 763 O O . LYS A 1 93 ? 9.254 -15.832 -5.987 1.00 83.56 93 LYS A O 1
ATOM 768 N N . SER A 1 94 ? 8.366 -15.498 -3.957 1.00 86.12 94 SER A N 1
ATOM 769 C CA . SER A 1 94 ? 7.232 -16.413 -4.137 1.00 86.12 94 SER A CA 1
ATOM 770 C C . SER A 1 94 ? 6.253 -15.947 -5.215 1.00 86.12 94 SER A C 1
ATOM 772 O O . SER A 1 94 ? 5.720 -16.776 -5.943 1.00 86.12 94 SER A O 1
ATOM 774 N N . SER A 1 95 ? 5.979 -14.645 -5.300 1.00 84.25 95 SER A N 1
ATOM 775 C CA . SER A 1 95 ? 5.052 -14.089 -6.289 1.00 84.25 95 SER A CA 1
ATOM 776 C C . SER A 1 95 ? 5.645 -14.077 -7.695 1.00 84.25 95 SER A C 1
ATOM 778 O O . SER A 1 95 ? 4.911 -14.237 -8.664 1.00 84.25 95 SER A O 1
ATOM 780 N N . PHE A 1 96 ? 6.963 -13.896 -7.814 1.00 80.00 96 PHE A N 1
ATOM 781 C CA . PHE A 1 96 ? 7.651 -13.772 -9.100 1.00 80.00 96 PHE A CA 1
ATOM 782 C C . PHE A 1 96 ? 8.394 -15.045 -9.532 1.00 80.00 96 PHE A C 1
ATOM 784 O O . PHE A 1 96 ? 8.844 -15.109 -10.668 1.00 80.00 96 PHE A O 1
ATOM 791 N N . SER A 1 97 ? 8.512 -16.077 -8.687 1.00 76.56 97 SER A N 1
ATOM 792 C CA . SER A 1 97 ? 9.191 -17.339 -9.036 1.00 76.56 97 SER A CA 1
ATOM 793 C C . SER A 1 97 ? 8.494 -18.120 -10.145 1.00 76.56 97 SER A C 1
ATOM 795 O O . SER A 1 97 ? 9.134 -18.904 -10.836 1.00 76.56 97 SER A O 1
ATOM 797 N N . SER A 1 98 ? 7.183 -17.927 -10.284 1.00 71.38 98 SER A N 1
ATOM 798 C CA . SER A 1 98 ? 6.359 -18.551 -11.323 1.00 71.38 98 SER A CA 1
ATOM 799 C C . SER A 1 98 ? 6.402 -17.773 -12.638 1.00 71.38 98 SER A C 1
ATOM 801 O O . SER A 1 98 ? 5.970 -18.288 -13.667 1.00 71.38 98 SER A O 1
ATOM 803 N N . SER A 1 99 ? 6.882 -16.527 -12.603 1.00 72.81 99 SER A N 1
ATOM 804 C CA . SER A 1 99 ? 7.030 -15.707 -13.794 1.00 72.81 99 SER A CA 1
ATOM 805 C C . SER A 1 99 ? 8.238 -16.201 -14.575 1.00 72.81 99 SER A C 1
ATOM 807 O O . SER A 1 99 ? 9.320 -16.394 -14.020 1.00 72.81 99 SER A O 1
ATOM 809 N N . THR A 1 100 ? 8.070 -16.395 -15.878 1.00 71.19 100 THR A N 1
ATOM 810 C CA . THR A 1 100 ? 9.191 -16.615 -16.790 1.00 71.19 100 THR A CA 1
ATOM 811 C C . THR A 1 100 ? 10.210 -15.497 -16.579 1.00 71.19 100 THR A C 1
ATOM 813 O O . THR A 1 100 ? 9.847 -14.322 -16.609 1.00 71.19 100 THR A O 1
ATOM 816 N N . ASN A 1 101 ? 11.476 -15.864 -16.344 1.00 64.44 101 ASN A N 1
ATOM 817 C CA . ASN A 1 101 ? 12.613 -14.941 -16.277 1.00 64.44 101 ASN A CA 1
ATOM 818 C C . ASN A 1 101 ? 12.840 -14.328 -17.669 1.00 64.44 101 ASN A C 1
ATOM 820 O O . ASN A 1 101 ? 13.771 -14.682 -18.389 1.00 64.44 101 ASN A O 1
ATOM 824 N N . VAL A 1 102 ? 11.931 -13.454 -18.088 1.00 67.25 102 VAL A N 1
ATOM 825 C CA . VAL A 1 102 ? 12.087 -12.643 -19.285 1.00 67.25 102 VAL A CA 1
ATOM 826 C C . VAL A 1 102 ? 12.922 -11.455 -18.848 1.00 67.25 102 VAL A C 1
ATOM 828 O O . VAL A 1 102 ? 12.497 -10.668 -18.001 1.00 67.25 102 VAL A O 1
ATOM 831 N N . ALA A 1 103 ? 14.141 -11.365 -19.379 1.00 68.94 103 ALA A N 1
ATOM 832 C CA . ALA A 1 103 ? 14.940 -10.164 -19.216 1.00 68.94 103 ALA A CA 1
ATOM 833 C C . ALA A 1 103 ? 14.103 -8.955 -19.668 1.00 68.94 103 ALA A C 1
ATOM 835 O O . ALA A 1 103 ? 13.327 -9.084 -20.623 1.00 68.94 103 ALA A O 1
ATOM 836 N N . PRO A 1 104 ? 14.224 -7.796 -19.003 1.00 69.12 104 PRO A N 1
ATOM 837 C CA . PRO A 1 104 ? 13.521 -6.612 -19.456 1.00 69.12 104 PRO A CA 1
ATOM 838 C C . PRO A 1 104 ? 13.857 -6.372 -20.928 1.00 69.12 104 PRO A C 1
ATOM 840 O O . PRO A 1 104 ? 15.025 -6.402 -21.308 1.00 69.12 104 PRO A O 1
ATOM 843 N N . GLN A 1 105 ? 12.845 -6.140 -21.764 1.00 73.44 105 GLN A N 1
ATOM 844 C CA . GLN A 1 105 ? 13.050 -5.859 -23.191 1.00 73.44 105 GLN A CA 1
ATOM 845 C C . GLN A 1 105 ? 13.639 -4.456 -23.438 1.00 73.44 105 GLN A C 1
ATOM 847 O O . GLN A 1 105 ? 13.650 -3.981 -24.568 1.00 73.44 105 GLN A O 1
ATOM 852 N N . TYR A 1 106 ? 14.116 -3.787 -22.386 1.00 75.75 106 TYR A N 1
ATOM 853 C CA . TYR A 1 106 ? 14.610 -2.421 -22.413 1.00 75.75 106 TYR A CA 1
ATOM 854 C C . TYR A 1 106 ? 16.012 -2.329 -21.812 1.00 75.75 106 TYR A C 1
ATOM 856 O O . TYR A 1 106 ? 16.368 -3.060 -20.884 1.00 75.75 106 TYR A O 1
ATOM 864 N N . ASN A 1 107 ? 16.811 -1.402 -22.336 1.00 84.25 107 ASN A N 1
ATOM 865 C CA . ASN A 1 107 ? 18.117 -1.066 -21.785 1.00 84.25 107 ASN A CA 1
ATOM 866 C C . ASN A 1 107 ? 17.952 -0.234 -20.502 1.00 84.25 107 ASN A C 1
ATOM 868 O O . ASN A 1 107 ? 17.105 0.654 -20.437 1.00 84.25 107 ASN A O 1
ATOM 872 N N . VAL A 1 108 ? 18.796 -0.464 -19.493 1.00 85.19 108 VAL A N 1
ATOM 873 C CA . VAL A 1 108 ? 18.768 0.258 -18.207 1.00 85.19 108 VAL A CA 1
ATOM 874 C C . VAL A 1 108 ? 18.763 1.780 -18.402 1.00 85.19 108 VAL A C 1
ATOM 876 O O . VAL A 1 108 ? 17.997 2.465 -17.729 1.00 85.19 108 VAL A O 1
ATOM 879 N N . ALA A 1 109 ? 19.542 2.298 -19.358 1.00 87.31 109 ALA A N 1
ATOM 880 C CA . ALA A 1 109 ? 19.600 3.730 -19.667 1.00 87.31 109 ALA A CA 1
ATOM 881 C C . ALA A 1 109 ? 18.269 4.293 -20.211 1.00 87.31 109 ALA A C 1
ATOM 883 O O . ALA A 1 109 ? 17.867 5.411 -19.864 1.00 87.31 109 ALA A O 1
ATOM 884 N N . ASP A 1 110 ? 17.562 3.504 -21.024 1.00 84.94 110 ASP A N 1
ATOM 885 C CA . ASP A 1 110 ? 16.263 3.880 -21.590 1.00 84.94 110 ASP A CA 1
ATOM 886 C C . ASP A 1 110 ? 15.192 3.878 -20.497 1.00 84.94 110 ASP A C 1
ATOM 888 O O . ASP A 1 110 ? 14.384 4.804 -20.403 1.00 84.94 110 ASP A O 1
ATOM 892 N N . GLY A 1 111 ? 15.237 2.878 -19.610 1.00 86.88 111 GLY A N 1
ATOM 893 C CA . GLY A 1 111 ? 14.367 2.806 -18.439 1.00 86.88 111 GLY A CA 1
ATOM 894 C C . GLY A 1 111 ? 14.585 3.977 -17.483 1.00 86.88 111 GLY A C 1
ATOM 895 O O . GLY A 1 111 ? 13.624 4.629 -17.080 1.00 86.88 111 GLY A O 1
ATOM 896 N N . GLU A 1 112 ? 15.839 4.292 -17.152 1.00 87.94 112 GLU A N 1
ATOM 897 C CA . GLU A 1 112 ? 16.181 5.434 -16.299 1.00 87.94 112 GLU A CA 1
ATOM 898 C C . GLU A 1 112 ? 15.643 6.746 -16.876 1.00 87.94 112 GLU A C 1
ATOM 900 O O . GLU A 1 112 ? 14.988 7.518 -16.173 1.00 87.94 112 GLU A O 1
ATOM 905 N N . THR A 1 113 ? 15.868 6.981 -18.169 1.00 87.88 113 THR A N 1
ATOM 906 C CA . THR A 1 113 ? 15.376 8.179 -18.855 1.00 87.88 113 THR A CA 1
ATOM 907 C C . THR A 1 113 ? 13.852 8.251 -18.830 1.00 87.88 113 THR A C 1
ATOM 909 O O . THR A 1 113 ? 13.300 9.306 -18.516 1.00 87.88 113 THR A O 1
ATOM 912 N N . PHE A 1 114 ? 13.164 7.138 -19.083 1.00 87.06 114 PHE A N 1
ATOM 913 C CA . PHE A 1 114 ? 11.706 7.062 -19.039 1.00 87.06 114 PHE A CA 1
ATOM 914 C C . PHE A 1 114 ? 11.140 7.416 -17.656 1.00 87.06 114 PHE A C 1
ATOM 916 O O . PHE A 1 114 ? 10.296 8.308 -17.541 1.00 87.06 114 PHE A O 1
ATOM 923 N N . PHE A 1 115 ? 11.642 6.783 -16.592 1.00 86.44 115 PHE A N 1
ATOM 924 C CA . PHE A 1 115 ? 11.167 7.054 -15.232 1.00 86.44 115 PHE A CA 1
ATOM 925 C C . PHE A 1 115 ? 11.525 8.466 -14.764 1.00 86.44 115 PHE A C 1
ATOM 927 O O . PHE A 1 115 ? 10.697 9.131 -14.142 1.00 86.44 115 PHE A O 1
ATOM 934 N N . ARG A 1 116 ? 12.721 8.964 -15.102 1.00 88.00 116 ARG A N 1
ATOM 935 C CA . ARG A 1 116 ? 13.133 10.338 -14.782 1.00 88.00 116 ARG A CA 1
ATOM 936 C C . ARG A 1 116 ? 12.227 11.361 -15.461 1.00 88.00 116 ARG A C 1
ATOM 938 O O . ARG A 1 116 ? 11.792 12.307 -14.811 1.00 88.00 116 ARG A O 1
ATOM 945 N N . ASN A 1 117 ? 11.904 11.156 -16.735 1.00 85.31 117 ASN A N 1
ATOM 946 C CA . ASN A 1 117 ? 10.990 12.032 -17.463 1.00 85.31 117 ASN A CA 1
ATOM 947 C C . ASN A 1 117 ? 9.580 11.995 -16.855 1.00 85.31 117 ASN A C 1
ATOM 949 O O . ASN A 1 117 ? 8.963 13.045 -16.717 1.00 85.31 117 ASN A O 1
ATOM 953 N N . GLY A 1 118 ? 9.106 10.826 -16.409 1.00 85.12 118 GLY A N 1
ATOM 954 C CA . GLY A 1 118 ? 7.832 10.693 -15.693 1.00 85.12 118 GLY A CA 1
ATOM 955 C C . GLY A 1 118 ? 7.779 11.440 -14.355 1.00 85.12 118 GLY A C 1
ATOM 956 O O . GLY A 1 118 ? 6.729 11.954 -13.988 1.00 85.12 118 GLY A O 1
ATOM 957 N N . LEU A 1 119 ? 8.904 11.549 -13.640 1.00 83.88 119 LEU A N 1
ATOM 958 C CA . LEU A 1 119 ? 8.985 12.309 -12.384 1.00 83.88 119 LEU A CA 1
ATOM 959 C C . LEU A 1 119 ? 8.968 13.831 -12.590 1.00 83.88 119 LEU A C 1
ATOM 961 O O . LEU A 1 119 ? 8.574 14.561 -11.683 1.00 83.88 119 LEU A O 1
ATOM 965 N N . ILE A 1 120 ? 9.433 14.303 -13.749 1.00 84.31 120 ILE A N 1
ATOM 966 C CA . ILE A 1 120 ? 9.529 15.734 -14.089 1.00 84.31 120 ILE A CA 1
ATOM 967 C C . ILE A 1 120 ? 8.285 16.207 -14.865 1.00 84.31 120 ILE A C 1
ATOM 969 O O . ILE A 1 120 ? 7.998 17.402 -14.916 1.00 84.31 120 ILE A O 1
ATOM 973 N N . ALA A 1 121 ? 7.548 15.271 -15.462 1.00 81.56 121 ALA A N 1
ATOM 974 C CA . ALA A 1 121 ? 6.334 15.515 -16.224 1.00 81.56 121 ALA A CA 1
ATOM 975 C C . ALA A 1 121 ? 5.264 16.251 -15.394 1.00 81.56 121 ALA A C 1
ATOM 977 O O . ALA A 1 121 ? 4.967 15.886 -14.256 1.00 81.56 121 ALA A O 1
ATOM 978 N N . ASP A 1 122 ? 4.662 17.291 -15.980 1.00 79.12 122 ASP A N 1
ATOM 979 C CA . ASP A 1 122 ? 3.537 17.996 -15.369 1.00 79.12 122 ASP A CA 1
ATOM 980 C C . ASP A 1 122 ? 2.220 17.221 -15.573 1.00 79.12 122 ASP A C 1
ATOM 982 O O . ASP A 1 122 ? 2.129 16.289 -16.376 1.00 79.12 122 ASP A O 1
ATOM 986 N N . ALA A 1 123 ? 1.159 17.636 -14.876 1.00 73.06 123 ALA A N 1
ATOM 987 C CA . ALA A 1 123 ? -0.160 17.002 -14.973 1.00 73.06 123 ALA A CA 1
ATOM 988 C C . ALA A 1 123 ? -0.820 17.108 -16.367 1.00 73.06 123 ALA A C 1
ATOM 990 O O . ALA A 1 123 ? -1.876 16.515 -16.584 1.00 73.06 123 ALA A O 1
ATOM 991 N N . ARG A 1 124 ? -0.250 17.892 -17.290 1.00 72.75 124 ARG A N 1
ATOM 992 C CA . ARG A 1 124 ? -0.747 18.098 -18.659 1.00 72.75 124 ARG A CA 1
ATOM 993 C C . ARG A 1 124 ? 0.080 17.350 -19.702 1.00 72.75 124 ARG A C 1
ATOM 995 O O . ARG A 1 124 ? -0.335 17.281 -20.857 1.00 72.75 124 ARG A O 1
ATOM 1002 N N . SER A 1 125 ? 1.222 16.794 -19.317 1.00 73.25 125 SER A N 1
ATOM 1003 C CA . SER A 1 125 ? 2.081 16.033 -20.207 1.00 73.25 125 SER A CA 1
ATOM 1004 C C . SER A 1 125 ? 1.420 14.704 -20.579 1.00 73.25 125 SER A C 1
ATOM 1006 O O . SER A 1 125 ? 0.979 13.925 -19.732 1.00 73.25 125 SER A O 1
ATOM 1008 N N . SER A 1 126 ? 1.316 14.447 -21.882 1.00 69.00 126 SER A N 1
ATOM 1009 C CA . SER A 1 126 ? 0.828 13.169 -22.390 1.00 69.00 126 SER A CA 1
ATOM 1010 C C . SER A 1 126 ? 1.928 12.125 -22.219 1.00 69.00 126 SER A C 1
ATOM 1012 O O . SER A 1 126 ? 2.876 12.076 -23.005 1.00 69.00 126 SER A O 1
ATOM 1014 N N . PHE A 1 127 ? 1.817 11.308 -21.177 1.00 74.62 127 PHE A N 1
ATOM 1015 C CA . PHE A 1 127 ? 2.738 10.207 -20.939 1.00 74.62 127 PHE A CA 1
ATOM 1016 C C . PHE A 1 127 ? 2.484 9.096 -21.962 1.00 74.62 127 PHE A C 1
ATOM 1018 O O . PHE A 1 127 ? 1.429 8.462 -21.953 1.00 74.62 127 PHE A O 1
ATOM 1025 N N . GLN A 1 128 ? 3.433 8.887 -22.872 1.00 79.56 128 GLN A N 1
ATOM 1026 C CA . GLN A 1 128 ? 3.372 7.791 -23.834 1.00 79.56 128 GLN A CA 1
ATOM 1027 C C . GLN A 1 128 ? 4.103 6.580 -23.263 1.00 79.56 128 GLN A C 1
ATOM 1029 O O . GLN A 1 128 ? 5.248 6.691 -22.822 1.00 79.56 128 GLN A O 1
ATOM 1034 N N . PHE A 1 129 ? 3.433 5.429 -23.262 1.00 82.25 129 PHE A N 1
ATOM 1035 C CA . PHE A 1 129 ? 4.080 4.174 -22.906 1.00 82.25 129 PHE A CA 1
ATOM 1036 C C . PHE A 1 129 ? 5.016 3.747 -24.042 1.00 82.25 129 PHE A C 1
ATOM 1038 O O . PHE A 1 129 ? 4.606 3.780 -25.200 1.00 82.25 129 PHE A O 1
ATOM 1045 N N . PRO A 1 130 ? 6.263 3.369 -23.733 1.00 83.12 130 PRO A N 1
ATOM 1046 C CA . PRO A 1 130 ? 7.204 2.890 -24.723 1.00 83.12 130 PRO A CA 1
ATOM 1047 C C . PRO A 1 130 ? 6.849 1.465 -25.151 1.00 83.12 130 PRO A C 1
ATOM 1049 O O . PRO A 1 130 ? 6.278 0.698 -24.376 1.00 83.12 130 PRO A O 1
ATOM 1052 N N . ASP A 1 131 ? 7.272 1.092 -26.358 1.00 83.00 131 ASP A N 1
ATOM 1053 C CA . ASP A 1 131 ? 6.906 -0.174 -27.013 1.00 83.00 131 ASP A CA 1
ATOM 1054 C C . ASP A 1 131 ? 7.338 -1.438 -26.245 1.00 83.00 131 ASP A C 1
ATOM 1056 O O . ASP A 1 131 ? 6.793 -2.519 -26.452 1.00 83.00 131 ASP A O 1
ATOM 1060 N N . TRP A 1 132 ? 8.310 -1.317 -25.334 1.00 82.88 132 TRP A N 1
ATOM 1061 C CA . TRP A 1 132 ? 8.767 -2.413 -24.473 1.00 82.88 132 TRP A CA 1
ATOM 1062 C C . TRP A 1 132 ? 7.868 -2.657 -23.249 1.00 82.88 132 TRP A C 1
ATOM 1064 O O . TRP A 1 132 ? 8.044 -3.661 -22.553 1.00 82.88 132 TRP A O 1
ATOM 1074 N N . ILE A 1 133 ? 6.908 -1.769 -22.968 1.00 82.25 133 ILE A N 1
ATOM 1075 C CA . ILE A 1 133 ? 5.843 -1.993 -21.985 1.00 82.25 133 ILE A CA 1
ATOM 1076 C C . ILE A 1 133 ? 4.610 -2.478 -22.742 1.00 82.25 133 ILE A C 1
ATOM 1078 O O . ILE A 1 133 ? 3.835 -1.690 -23.280 1.00 82.25 133 ILE A O 1
ATOM 1082 N N . HIS A 1 134 ? 4.418 -3.796 -22.752 1.00 79.31 134 HIS A N 1
ATOM 1083 C CA . HIS A 1 134 ? 3.244 -4.398 -23.377 1.00 79.31 134 HIS A CA 1
ATOM 1084 C C . HIS A 1 134 ? 1.961 -3.929 -22.675 1.00 79.31 134 HIS A C 1
ATOM 1086 O O . HIS A 1 134 ? 1.900 -3.974 -21.439 1.00 79.31 134 HIS A O 1
ATOM 1092 N N . PRO A 1 135 ? 0.926 -3.510 -23.426 1.00 81.44 135 PRO A N 1
ATOM 1093 C CA . PRO A 1 135 ? -0.378 -3.215 -22.857 1.00 81.44 135 PRO A CA 1
ATOM 1094 C C . PRO A 1 135 ? -0.895 -4.410 -22.058 1.00 81.44 135 PRO A C 1
ATOM 1096 O O . PRO A 1 135 ? -0.781 -5.562 -22.484 1.00 81.44 135 PRO A O 1
ATOM 1099 N N . LEU A 1 136 ? -1.473 -4.136 -20.890 1.00 81.88 136 LEU A N 1
ATOM 1100 C CA . LEU A 1 136 ? -2.123 -5.181 -20.111 1.00 81.88 136 LEU A CA 1
ATOM 1101 C C . LEU A 1 136 ? -3.314 -5.745 -20.902 1.00 81.88 136 LEU A C 1
ATOM 1103 O O . LEU A 1 136 ? -4.005 -4.980 -21.582 1.00 81.88 136 LEU A O 1
ATOM 1107 N N . PRO A 1 137 ? -3.581 -7.060 -20.809 1.00 83.88 137 PRO A N 1
ATOM 1108 C CA . PRO A 1 137 ? -4.780 -7.633 -21.403 1.00 83.88 137 PRO A CA 1
ATOM 1109 C C . PRO A 1 137 ? -6.030 -6.973 -20.811 1.00 83.88 137 PRO A C 1
ATOM 1111 O O . PRO A 1 137 ? -6.036 -6.564 -19.645 1.00 83.88 137 PRO A O 1
ATOM 1114 N N . GLU A 1 138 ? -7.095 -6.885 -21.611 1.00 83.44 138 GLU A N 1
ATOM 1115 C CA . GLU A 1 138 ? -8.377 -6.359 -21.140 1.00 83.44 138 GLU A CA 1
ATOM 1116 C C . GLU A 1 138 ? -8.845 -7.185 -19.925 1.00 83.44 138 GLU A C 1
ATOM 1118 O O . GLU A 1 138 ? -8.744 -8.420 -19.941 1.00 83.44 138 GLU A O 1
ATOM 1123 N N . PRO A 1 139 ? -9.300 -6.543 -18.834 1.00 86.12 139 PRO A N 1
ATOM 1124 C CA . PRO A 1 139 ? -9.717 -7.267 -17.644 1.00 86.12 139 PRO A CA 1
ATOM 1125 C C . PRO A 1 139 ? -10.874 -8.217 -17.968 1.00 86.12 139 PRO A C 1
ATOM 1127 O O . PRO A 1 139 ? -11.812 -7.863 -18.679 1.00 86.12 139 PRO A O 1
ATOM 1130 N N . SER A 1 140 ? -10.841 -9.420 -17.387 1.00 85.50 140 SER A N 1
ATOM 1131 C CA . SER A 1 140 ? -11.890 -10.434 -17.581 1.00 85.50 140 SER A CA 1
ATOM 1132 C C . SER A 1 140 ? -13.266 -9.990 -17.075 1.00 85.50 140 SER A C 1
ATOM 1134 O O . SER A 1 140 ? -14.288 -10.522 -17.499 1.00 85.50 140 SER A O 1
ATOM 1136 N N . VAL A 1 141 ? -13.293 -9.010 -16.171 1.00 84.81 141 VAL A N 1
ATOM 1137 C CA . VAL A 1 141 ? -14.500 -8.378 -15.651 1.00 84.81 141 VAL A CA 1
ATOM 1138 C C . VAL A 1 141 ? -14.417 -6.896 -15.978 1.00 84.81 141 VAL A C 1
ATOM 1140 O O . VAL A 1 141 ? -13.502 -6.206 -15.526 1.00 84.81 141 VAL A O 1
ATOM 1143 N N . LYS A 1 142 ? -15.384 -6.397 -16.748 1.00 81.44 142 LYS A N 1
ATOM 1144 C CA . LYS A 1 142 ? -15.530 -4.959 -16.963 1.00 81.44 142 LYS A CA 1
ATOM 1145 C C . LYS A 1 142 ? -15.895 -4.324 -15.625 1.00 81.44 142 LYS A C 1
ATOM 1147 O O . LYS A 1 142 ? -16.853 -4.748 -14.982 1.00 81.44 142 LYS A O 1
ATOM 1152 N N . GLY A 1 143 ? -15.083 -3.365 -15.183 1.00 76.19 143 GLY A N 1
ATOM 1153 C CA . GLY A 1 143 ? -15.407 -2.573 -14.004 1.00 76.19 143 GLY A CA 1
ATOM 1154 C C . GLY A 1 143 ? -16.748 -1.881 -14.209 1.00 76.19 143 GLY A C 1
ATOM 1155 O O . GLY A 1 143 ? -17.067 -1.483 -15.329 1.00 76.19 143 GLY A O 1
ATOM 1156 N N . ASP A 1 144 ? -17.526 -1.763 -13.140 1.00 83.31 144 ASP A N 1
ATOM 1157 C CA . ASP A 1 144 ? -18.750 -0.975 -13.175 1.00 83.31 144 ASP A CA 1
ATOM 1158 C C . ASP A 1 144 ? -18.378 0.497 -13.407 1.00 83.31 144 ASP A C 1
ATOM 1160 O O . ASP A 1 144 ? -17.694 1.117 -12.587 1.00 83.31 144 ASP A O 1
ATOM 1164 N N . ILE A 1 145 ? -18.741 1.005 -14.584 1.00 84.00 145 ILE A N 1
ATOM 1165 C CA . ILE A 1 145 ? -18.486 2.383 -15.022 1.00 84.00 145 ILE A CA 1
ATOM 1166 C C . ILE A 1 145 ? -19.688 3.282 -14.729 1.00 84.00 145 ILE A C 1
ATOM 1168 O O . ILE A 1 145 ? -19.622 4.493 -14.967 1.00 84.00 145 ILE A O 1
ATOM 1172 N N . ASP A 1 146 ? -20.783 2.706 -14.230 1.00 88.50 146 ASP A N 1
ATOM 1173 C CA . ASP A 1 146 ? -21.978 3.461 -13.928 1.00 88.50 146 ASP A CA 1
ATOM 1174 C C . ASP A 1 146 ? -21.747 4.369 -12.721 1.00 88.50 146 ASP A C 1
ATOM 1176 O O . ASP A 1 146 ? -20.928 4.138 -11.823 1.00 88.50 146 ASP A O 1
ATOM 1180 N N . LYS A 1 147 ? -22.485 5.479 -12.708 1.00 88.25 147 LYS A N 1
ATOM 1181 C CA . LYS A 1 147 ? -22.433 6.408 -11.587 1.00 88.25 147 LYS A CA 1
ATOM 1182 C C . LYS A 1 147 ? -22.931 5.678 -10.332 1.00 88.25 147 LYS A C 1
ATOM 1184 O O . LYS A 1 147 ? -24.051 5.165 -10.357 1.00 88.25 147 LYS A O 1
ATOM 1189 N N . PRO A 1 148 ? -22.184 5.706 -9.212 1.00 89.56 148 PRO A N 1
ATOM 1190 C CA . PRO A 1 148 ? -22.602 5.012 -8.005 1.00 89.56 148 PRO A CA 1
ATOM 1191 C C . PRO A 1 148 ? -23.937 5.565 -7.511 1.00 89.56 148 PRO A C 1
ATOM 1193 O O . PRO A 1 148 ? -24.177 6.781 -7.494 1.00 89.56 148 PRO A O 1
ATOM 1196 N N . THR A 1 149 ? -24.807 4.672 -7.064 1.00 93.62 149 THR A N 1
ATOM 1197 C CA . THR A 1 149 ? -26.095 5.050 -6.494 1.00 93.62 149 THR A CA 1
ATOM 1198 C C . THR A 1 149 ? -25.905 5.720 -5.135 1.00 93.62 149 THR A C 1
ATOM 1200 O O . THR A 1 149 ? -24.958 5.455 -4.389 1.00 93.62 149 THR A O 1
ATOM 1203 N N . TYR A 1 150 ? -26.864 6.563 -4.742 1.00 95.69 150 TYR A N 1
ATOM 1204 C CA . TYR A 1 150 ? -26.849 7.203 -3.422 1.00 95.69 150 TYR A CA 1
ATOM 1205 C C . TYR A 1 150 ? -26.720 6.181 -2.279 1.00 95.69 150 TYR A C 1
ATOM 1207 O O . TYR A 1 150 ? -26.005 6.416 -1.304 1.00 95.69 150 TYR A O 1
ATOM 1215 N N . LYS A 1 151 ? -27.368 5.014 -2.411 1.00 94.88 151 LYS A N 1
ATOM 1216 C CA . LYS A 1 151 ? -27.295 3.936 -1.415 1.00 94.88 151 LYS A CA 1
ATOM 1217 C C . LYS A 1 151 ? -25.874 3.392 -1.265 1.00 94.88 151 LYS A C 1
ATOM 1219 O O . LYS A 1 151 ? -25.430 3.197 -0.134 1.00 94.88 151 LYS A O 1
ATOM 1224 N N . GLU A 1 152 ? -25.160 3.184 -2.366 1.00 92.69 152 GLU A N 1
ATOM 1225 C CA . GLU A 1 152 ? -23.775 2.700 -2.353 1.00 92.69 152 GLU A CA 1
ATOM 1226 C C . GLU A 1 152 ? -22.831 3.724 -1.734 1.00 92.69 152 GLU A C 1
ATOM 1228 O O . GLU A 1 152 ? -22.044 3.377 -0.849 1.00 92.69 152 GLU A O 1
ATOM 1233 N N . VAL A 1 153 ? -22.975 4.999 -2.106 1.00 93.62 153 VAL A N 1
ATOM 1234 C CA . VAL A 1 153 ? -22.195 6.097 -1.519 1.00 93.62 153 VAL A CA 1
ATOM 1235 C C . VAL A 1 153 ? -22.420 6.167 -0.006 1.00 93.62 153 VAL A C 1
ATOM 1237 O O . VAL A 1 153 ? -21.462 6.174 0.770 1.00 93.62 153 VAL A O 1
ATOM 1240 N N . VAL A 1 154 ? -23.676 6.135 0.449 1.00 94.44 154 VAL A N 1
ATOM 1241 C CA . VAL A 1 154 ? -24.009 6.152 1.884 1.00 94.44 154 VAL A CA 1
ATOM 1242 C C . VAL A 1 154 ? -23.456 4.921 2.604 1.00 94.44 154 VAL A C 1
ATOM 1244 O O . VAL A 1 154 ? -22.940 5.042 3.718 1.00 94.44 154 VAL A O 1
ATOM 1247 N N . ALA A 1 155 ? -23.522 3.738 1.992 1.00 89.69 155 ALA A N 1
ATOM 1248 C CA . ALA A 1 155 ? -22.970 2.513 2.563 1.00 89.69 155 ALA A CA 1
ATOM 1249 C C . ALA A 1 155 ? -21.439 2.572 2.697 1.00 89.69 155 ALA A C 1
ATOM 1251 O O . ALA A 1 155 ? -20.893 2.133 3.713 1.00 89.69 155 ALA A O 1
ATOM 1252 N N . ILE A 1 156 ? -20.733 3.137 1.713 1.00 87.62 156 ILE A N 1
ATOM 1253 C CA . ILE A 1 156 ? -19.284 3.374 1.779 1.00 87.62 156 ILE A CA 1
ATOM 1254 C C . ILE A 1 156 ? -18.962 4.349 2.916 1.00 87.62 156 ILE A C 1
ATOM 1256 O O . ILE A 1 156 ? -18.170 4.006 3.791 1.00 87.62 156 ILE A O 1
ATOM 1260 N N . VAL A 1 157 ? -19.633 5.503 2.982 1.00 89.88 157 VAL A N 1
ATOM 1261 C CA . VAL A 1 157 ? -19.420 6.503 4.046 1.00 89.88 157 VAL A CA 1
ATOM 1262 C C . VAL A 1 157 ? -19.663 5.908 5.434 1.00 89.88 157 VAL A C 1
ATOM 1264 O O . VAL A 1 157 ? -18.852 6.101 6.342 1.00 89.88 157 VAL A O 1
ATOM 1267 N N . ARG A 1 158 ? -20.747 5.143 5.615 1.00 86.75 158 ARG A N 1
ATOM 1268 C CA . ARG A 1 158 ? -21.044 4.457 6.884 1.00 86.75 158 ARG A CA 1
ATOM 1269 C C . ARG A 1 158 ? -19.959 3.452 7.254 1.00 86.75 158 ARG A C 1
ATOM 1271 O O . ARG A 1 158 ? -19.549 3.425 8.410 1.00 86.75 158 ARG A O 1
ATOM 1278 N N . ARG A 1 159 ? -19.460 2.665 6.294 1.00 83.69 159 ARG A N 1
ATOM 1279 C CA . ARG A 1 159 ? -18.344 1.732 6.523 1.00 83.69 159 ARG A CA 1
ATOM 1280 C C . ARG A 1 159 ? -17.066 2.464 6.908 1.00 83.69 159 ARG A C 1
ATOM 1282 O O . ARG A 1 159 ? -16.411 2.027 7.844 1.00 83.69 159 ARG A O 1
ATOM 1289 N N . CYS A 1 160 ? -16.736 3.569 6.245 1.00 81.44 160 CYS A N 1
ATOM 1290 C CA . CYS A 1 160 ? -15.569 4.381 6.589 1.00 81.44 160 CYS A CA 1
ATOM 1291 C C . CYS A 1 160 ? -15.680 4.948 8.007 1.00 81.44 160 CYS A C 1
ATOM 1293 O O . CYS A 1 160 ? -14.728 4.846 8.770 1.00 81.44 160 CYS A O 1
ATOM 1295 N N . LYS A 1 161 ? -16.854 5.456 8.402 1.00 80.06 161 LYS A N 1
ATOM 1296 C CA . LYS A 1 161 ? -17.097 5.931 9.774 1.00 80.06 161 LYS A CA 1
ATOM 1297 C C . LYS A 1 161 ? -17.054 4.807 10.812 1.00 80.06 161 LYS A C 1
ATOM 1299 O O . LYS A 1 161 ? -16.500 5.000 11.882 1.00 80.06 161 LYS A O 1
ATOM 1304 N N . ALA A 1 162 ? -17.609 3.637 10.500 1.00 75.38 162 ALA A N 1
ATOM 1305 C CA . ALA A 1 162 ? -17.624 2.491 11.412 1.00 75.38 162 ALA A CA 1
ATOM 1306 C C . ALA A 1 162 ? -16.252 1.802 11.542 1.00 75.38 162 ALA A C 1
ATOM 1308 O O . ALA A 1 162 ? -15.957 1.214 12.578 1.00 75.38 162 ALA A O 1
ATOM 1309 N N . LYS A 1 163 ? -15.424 1.853 10.490 1.00 63.12 163 LYS A N 1
ATOM 1310 C CA . LYS A 1 163 ? -14.054 1.315 10.465 1.00 63.12 163 LYS A CA 1
ATOM 1311 C C . LYS A 1 163 ? -12.986 2.342 10.833 1.00 63.12 163 LYS A C 1
ATOM 1313 O O . LYS A 1 163 ? -11.826 1.957 10.956 1.00 63.12 163 LYS A O 1
ATOM 1318 N N . ALA A 1 164 ? -13.347 3.612 11.007 1.00 54.75 164 ALA A N 1
ATOM 1319 C CA . ALA A 1 164 ? -12.467 4.594 11.611 1.00 54.75 164 ALA A CA 1
ATOM 1320 C C . ALA A 1 164 ? -12.243 4.173 13.067 1.00 54.75 164 ALA A C 1
ATOM 1322 O O . ALA A 1 164 ? -13.038 4.461 13.959 1.00 54.75 164 ALA A O 1
ATOM 1323 N N . THR A 1 165 ? -11.166 3.426 13.302 1.00 54.22 165 THR A N 1
ATOM 1324 C CA . THR A 1 165 ? -10.584 3.310 14.634 1.00 54.22 165 THR A CA 1
ATOM 1325 C C . THR A 1 165 ? -10.331 4.727 15.137 1.00 54.22 165 THR A C 1
ATOM 1327 O O . THR A 1 165 ? -9.796 5.521 14.354 1.00 54.22 165 THR A O 1
ATOM 1330 N N . PRO A 1 166 ? -10.703 5.068 16.385 1.00 51.03 166 PRO A N 1
ATOM 1331 C CA . PRO A 1 166 ? -10.425 6.391 16.921 1.00 51.03 166 PRO A CA 1
ATOM 1332 C C . PRO A 1 166 ? -8.938 6.668 16.725 1.00 51.03 166 PRO A C 1
ATOM 1334 O O . PRO A 1 166 ? -8.086 5.825 17.027 1.00 51.03 166 PRO A O 1
ATOM 1337 N N . CYS A 1 167 ? -8.656 7.804 16.094 1.00 51.12 167 CYS A N 1
ATOM 1338 C CA . CYS A 1 167 ? -7.301 8.261 15.868 1.00 51.12 167 CYS A CA 1
ATOM 1339 C C . CYS A 1 167 ? -6.590 8.264 17.234 1.00 51.12 167 CYS A C 1
ATOM 1341 O O . CYS A 1 167 ? -7.163 8.777 18.190 1.00 51.12 167 CYS A O 1
ATOM 1343 N N . PRO A 1 168 ? -5.376 7.707 17.377 1.00 52.38 168 PRO A N 1
ATOM 1344 C CA . PRO A 1 168 ? -4.700 7.608 18.676 1.00 52.38 168 PRO A CA 1
ATOM 1345 C C . PRO A 1 168 ? -4.267 8.958 19.285 1.00 52.38 168 PRO A C 1
ATOM 1347 O O . PRO A 1 168 ? -3.507 8.972 20.252 1.00 52.38 168 PRO A O 1
ATOM 1350 N N . LEU A 1 169 ? -4.703 10.073 18.696 1.00 51.16 169 LEU A N 1
ATOM 1351 C CA . LEU A 1 169 ? -4.389 11.446 19.081 1.00 51.16 169 LEU A CA 1
ATOM 1352 C C . LEU A 1 169 ? -5.624 12.240 19.550 1.00 51.16 169 LEU A C 1
ATOM 1354 O O . LEU A 1 169 ? -5.473 13.431 19.805 1.00 51.16 169 LEU A O 1
ATOM 1358 N N . ASP A 1 170 ? -6.791 11.595 19.671 1.00 44.62 170 ASP A N 1
ATOM 1359 C CA . ASP A 1 170 ? -7.979 12.123 20.369 1.00 44.62 170 ASP A CA 1
ATOM 1360 C C . ASP A 1 170 ? -8.098 11.504 21.778 1.00 44.62 170 ASP A C 1
ATOM 1362 O O . ASP A 1 170 ? -7.851 10.277 21.913 1.00 44.62 170 ASP A O 1
#

Secondary structure (DSSP, 8-state):
----EEEEEEEETTEEEEEEEE-----SS---HHHHHHHHHHHHHT-TTSTTHHHHHHHHHHHHHHHHHHHHT-----TTHHHHHHHHHHHHHHHHTTS-----SS-HHHHHHHHHHHHH--TTS--PPPTTSPPPPPPSS----SPPPHHHHHHHHHHHHHH-PPPTT-

Sequence (170 aa):
MHAYKYRYMLHTPLGMVRIEISIEPTLGRHCTIKQQKKELKQLKAQNCNNVFNTHISKLSKLIRERLRLKSSKKTCSAMGTNQFNNNFWRACKSSFSSSTNVAPQYNVADGETFFRNGLIADARSSFQFPDWIHPLPEPSVKGDIDKPTYKEVVAIVRRCKAKATPCPLD

Organism: Helobdella robusta (NCBI:txid6412)

Radius of gyration: 33.51 Å; chains: 1; bounding box: 47×37×94 Å

pLDDT: mean 72.73, std 18.31, range [33.19, 95.69]